Protein AF-A0A3D5GR50-F1 (afdb_monomer_lite)

Sequence (94 aa):
MGGQVLIEQQIDGTLVEMLVALRREPPVGWLLTLGIGGILVEVMADTRSILMPATAVDIVAALEGLAVWPMLTGHRGRRTADLDAIIGVVDSLR

Foldseek 3Di:
DDDDDDDDDDDPDDLFAKDWDWDQDPPQGIKIKIATDDPCCVVPVFIFIDGPPDDLVRVVVRLCSGPCVCSQCDDPPDDHNDSVVVVVVVVVVD

Structure (mmCIF, N/CA/C/O backbone):
data_AF-A0A3D5GR50-F1
#
_entry.id   AF-A0A3D5GR50-F1
#
loop_
_atom_site.group_PDB
_atom_site.id
_atom_site.type_symbol
_atom_site.label_atom_id
_atom_site.label_alt_id
_atom_site.label_comp_id
_atom_site.label_asym_id
_atom_site.label_entity_id
_atom_site.label_seq_id
_atom_site.pdbx_PDB_ins_code
_atom_site.Cartn_x
_atom_site.Cartn_y
_atom_site.Cartn_z
_atom_site.occupancy
_atom_site.B_iso_or_equiv
_atom_site.auth_seq_id
_atom_site.auth_comp_id
_atom_site.auth_asym_id
_atom_site.auth_atom_id
_atom_site.pdbx_PDB_model_num
ATOM 1 N N . MET A 1 1 ? -38.320 -13.569 -5.396 1.00 52.97 1 MET A N 1
ATOM 2 C CA . MET A 1 1 ? -37.061 -12.838 -5.149 1.00 52.97 1 MET A CA 1
ATOM 3 C C . MET A 1 1 ? -36.154 -13.763 -4.357 1.00 52.97 1 MET A C 1
ATOM 5 O O . MET A 1 1 ? -36.433 -13.994 -3.193 1.00 52.97 1 MET A O 1
ATOM 9 N N . GLY A 1 2 ? -35.168 -14.383 -5.002 1.00 67.06 2 GLY A N 1
ATOM 10 C CA . GLY A 1 2 ? -34.216 -15.285 -4.351 1.00 67.06 2 GLY A CA 1
ATOM 11 C C . GLY A 1 2 ? -32.848 -15.049 -4.970 1.00 67.06 2 GLY A C 1
ATOM 12 O O . GLY A 1 2 ? -32.627 -15.445 -6.109 1.00 67.06 2 GLY A O 1
ATOM 13 N N . GLY A 1 3 ? -31.994 -14.318 -4.260 1.00 83.94 3 GLY A N 1
ATOM 14 C CA . GLY A 1 3 ? -30.603 -14.074 -4.634 1.00 83.94 3 GLY A CA 1
ATOM 15 C C . GLY A 1 3 ? -29.667 -14.753 -3.641 1.00 83.94 3 GLY A C 1
ATOM 16 O O . GLY A 1 3 ? -30.073 -15.076 -2.525 1.00 83.94 3 GLY A O 1
ATOM 17 N N . GLN A 1 4 ? -28.424 -14.978 -4.056 1.00 90.69 4 GLN A N 1
ATOM 18 C CA . GLN A 1 4 ? -27.359 -15.405 -3.153 1.00 90.69 4 GLN A CA 1
ATOM 19 C C . GLN A 1 4 ? -26.888 -14.207 -2.322 1.00 90.69 4 GLN A C 1
ATOM 21 O O . GLN A 1 4 ? -26.811 -13.090 -2.834 1.00 90.69 4 GLN A O 1
ATOM 26 N N . VAL A 1 5 ? -26.585 -14.446 -1.046 1.00 93.62 5 VAL A N 1
ATOM 27 C CA . VAL A 1 5 ? -26.005 -13.451 -0.136 1.00 93.62 5 VAL A CA 1
ATOM 28 C C . VAL A 1 5 ? -24.627 -13.913 0.313 1.00 93.62 5 VAL A C 1
ATOM 30 O O . VAL A 1 5 ? -24.414 -15.105 0.540 1.00 93.62 5 VAL A O 1
ATOM 33 N N . LEU A 1 6 ? -23.710 -12.959 0.443 1.00 94.19 6 LEU A N 1
ATOM 34 C CA . LEU A 1 6 ? -22.409 -13.161 1.064 1.00 94.19 6 LEU A CA 1
ATOM 35 C C . LEU A 1 6 ? -22.522 -12.760 2.539 1.00 94.19 6 LEU A C 1
ATOM 37 O O . LEU A 1 6 ? -23.039 -11.687 2.847 1.00 94.19 6 LEU A O 1
ATOM 41 N N . ILE A 1 7 ? -22.085 -13.640 3.437 1.00 94.88 7 ILE A N 1
ATOM 42 C CA . ILE A 1 7 ? -22.028 -13.376 4.877 1.00 94.88 7 ILE A CA 1
ATOM 43 C C . ILE A 1 7 ? -20.565 -13.473 5.287 1.00 94.88 7 ILE A C 1
ATOM 45 O O . ILE A 1 7 ? -19.938 -14.511 5.088 1.00 94.88 7 ILE A O 1
ATOM 49 N N . GLU A 1 8 ? -20.043 -12.401 5.871 1.00 94.50 8 GLU A N 1
ATOM 50 C CA . GLU A 1 8 ? -18.654 -12.289 6.309 1.00 94.50 8 GLU A CA 1
ATOM 51 C C . GLU A 1 8 ? -18.588 -11.720 7.725 1.00 94.50 8 GLU A C 1
ATOM 53 O O . GLU A 1 8 ? -19.543 -11.127 8.235 1.00 94.50 8 GLU A O 1
ATOM 58 N N . GLN A 1 9 ? -17.448 -11.925 8.379 1.00 94.88 9 GLN A N 1
ATOM 59 C CA . GLN A 1 9 ? -17.181 -11.336 9.682 1.00 94.88 9 GLN A CA 1
ATOM 60 C C . GLN A 1 9 ? -16.916 -9.832 9.537 1.00 94.88 9 GLN A C 1
ATOM 62 O O . GLN A 1 9 ? -16.088 -9.424 8.725 1.00 94.88 9 GLN A O 1
ATOM 67 N N . GLN A 1 10 ? -17.551 -9.014 10.381 1.00 91.81 10 GLN A N 1
ATOM 68 C CA . GLN A 1 10 ? -17.207 -7.597 10.491 1.00 91.81 10 GLN A CA 1
ATOM 69 C C . GLN A 1 10 ? -15.860 -7.435 11.208 1.00 91.81 10 GLN A C 1
ATOM 71 O O . GLN A 1 10 ? -15.643 -7.998 12.285 1.00 91.81 10 GLN A O 1
ATOM 76 N N . ILE A 1 11 ? -14.958 -6.666 10.603 1.00 89.56 11 ILE A N 1
ATOM 77 C CA . ILE A 1 11 ? -13.663 -6.314 11.183 1.00 89.56 11 ILE A CA 1
ATOM 78 C C . ILE A 1 11 ? -13.722 -4.861 11.652 1.00 89.56 11 ILE A C 1
ATOM 80 O O . ILE A 1 11 ? -13.969 -3.965 10.850 1.00 89.56 11 ILE A O 1
ATOM 84 N N . ASP A 1 12 ? -13.456 -4.633 12.938 1.00 87.69 12 ASP A N 1
ATOM 85 C CA . ASP A 1 12 ? -13.433 -3.303 13.550 1.00 87.69 12 ASP A CA 1
ATOM 86 C C . ASP A 1 12 ? -12.009 -2.908 13.974 1.00 87.69 12 ASP A C 1
ATOM 88 O O . ASP A 1 12 ? -11.153 -3.755 14.243 1.00 87.69 12 ASP A O 1
ATOM 92 N N . GLY A 1 13 ? -11.754 -1.602 14.093 1.00 84.12 13 GLY A N 1
ATOM 93 C CA . GLY A 1 13 ? -10.489 -1.085 14.630 1.00 84.12 13 GLY A CA 1
ATOM 94 C C . GLY A 1 13 ? -9.288 -1.210 13.685 1.00 84.12 13 GLY A C 1
ATOM 95 O O . GLY A 1 13 ? -8.148 -1.277 14.153 1.00 84.12 13 GLY A O 1
ATOM 96 N N . THR A 1 14 ? -9.525 -1.241 12.372 1.00 84.19 14 THR A N 1
ATOM 97 C CA . THR A 1 14 ? -8.479 -1.170 11.344 1.00 84.19 14 THR A CA 1
ATOM 98 C C . THR A 1 14 ? -7.676 0.129 11.451 1.00 84.19 14 THR A C 1
ATOM 100 O O . THR A 1 14 ? -8.208 1.196 11.755 1.00 84.19 14 THR A O 1
ATOM 103 N N . LEU A 1 15 ? -6.360 0.036 11.219 1.00 83.50 15 LEU A N 1
ATOM 104 C CA . LEU A 1 15 ? -5.465 1.199 11.224 1.00 83.50 15 LEU A CA 1
ATOM 105 C C . LEU A 1 15 ? -5.782 2.127 10.045 1.00 83.50 15 LEU A C 1
ATOM 107 O O . LEU A 1 15 ? -5.987 3.326 10.219 1.00 83.50 15 LEU A O 1
ATOM 111 N N . VAL A 1 16 ? -5.794 1.531 8.856 1.00 82.38 16 VAL A N 1
ATOM 112 C CA . VAL A 1 16 ? -6.195 2.116 7.583 1.00 82.38 16 VAL A CA 1
ATOM 113 C C . VAL A 1 16 ? -6.785 0.999 6.731 1.00 82.38 16 VAL A C 1
ATOM 115 O O . VAL A 1 16 ? -6.410 -0.167 6.880 1.00 82.38 16 VAL A O 1
ATOM 118 N N . GLU A 1 17 ? -7.675 1.356 5.819 1.00 87.06 17 GLU A N 1
ATOM 119 C CA . GLU A 1 17 ? -7.995 0.507 4.676 1.00 87.06 17 GLU A CA 1
ATOM 120 C C . GLU A 1 17 ? -6.985 0.801 3.565 1.00 87.06 17 GLU A C 1
ATOM 122 O O . GLU A 1 17 ? -6.541 1.943 3.425 1.00 87.06 17 GLU A O 1
ATOM 127 N N . MET A 1 18 ? -6.611 -0.211 2.784 1.00 88.38 18 MET A N 1
ATOM 128 C CA . MET A 1 18 ? -5.714 -0.059 1.637 1.00 88.38 18 MET A CA 1
ATOM 129 C C . MET A 1 18 ? -6.383 -0.527 0.355 1.00 88.38 18 MET A C 1
ATOM 131 O O . MET A 1 18 ? -7.076 -1.542 0.331 1.00 88.38 18 MET A O 1
ATOM 135 N N . LEU A 1 19 ? -6.105 0.198 -0.721 1.00 90.56 19 LEU A N 1
ATOM 136 C CA . LEU A 1 19 ? -6.342 -0.227 -2.085 1.00 90.56 19 LEU A CA 1
ATOM 137 C C . LEU A 1 19 ? -5.093 -0.938 -2.598 1.00 90.56 19 LEU A C 1
ATOM 139 O O . LEU A 1 19 ? -3.991 -0.390 -2.573 1.00 90.56 19 LEU A O 1
ATOM 143 N N . VAL A 1 20 ? -5.296 -2.145 -3.114 1.00 93.31 20 VAL A N 1
ATOM 144 C CA . VAL A 1 20 ? -4.292 -2.904 -3.857 1.00 93.31 20 VAL A CA 1
ATOM 145 C C . VAL A 1 20 ? -4.929 -3.300 -5.179 1.00 93.31 20 VAL A C 1
ATOM 147 O O . VAL A 1 20 ? -5.892 -4.062 -5.207 1.00 93.31 20 VAL A O 1
ATOM 150 N N . ALA A 1 21 ? -4.423 -2.754 -6.279 1.00 92.19 21 ALA A N 1
ATOM 151 C CA . ALA A 1 21 ? -4.936 -3.033 -7.613 1.00 92.19 21 ALA A CA 1
ATOM 152 C C . ALA A 1 21 ? -3.809 -3.520 -8.518 1.00 92.19 21 ALA A C 1
ATOM 154 O O . ALA A 1 21 ? -2.783 -2.860 -8.650 1.00 92.19 21 ALA A O 1
ATOM 155 N N . LEU A 1 22 ? -4.021 -4.654 -9.181 1.00 94.50 22 LEU A N 1
ATOM 156 C CA . LEU A 1 22 ? -3.118 -5.179 -10.197 1.00 94.50 22 LEU A CA 1
ATOM 157 C C . LEU A 1 22 ? -3.830 -5.140 -11.547 1.00 94.50 22 LEU A C 1
ATOM 159 O O . LEU A 1 22 ? -4.893 -5.740 -11.710 1.00 94.50 22 LEU A O 1
ATOM 163 N N . ARG A 1 23 ? -3.259 -4.431 -12.523 1.00 94.44 23 ARG A N 1
ATOM 164 C CA . ARG A 1 23 ? -3.831 -4.339 -13.872 1.00 94.44 23 ARG A CA 1
ATOM 165 C C . ARG A 1 23 ? -2.785 -4.536 -14.953 1.00 94.44 23 ARG A C 1
ATOM 167 O O . ARG A 1 23 ? -1.619 -4.192 -14.774 1.00 94.44 23 ARG A O 1
ATOM 174 N N . ARG A 1 24 ? -3.212 -5.073 -16.094 1.00 94.75 24 ARG A N 1
ATOM 175 C CA . ARG A 1 24 ? -2.353 -5.200 -17.269 1.00 94.75 24 ARG A CA 1
ATOM 176 C C . ARG A 1 24 ? -2.328 -3.870 -18.012 1.00 94.75 24 ARG A C 1
ATOM 178 O O . ARG A 1 24 ? -3.381 -3.360 -18.377 1.00 94.75 24 ARG A O 1
ATOM 185 N N . GLU A 1 25 ? -1.136 -3.348 -18.254 1.00 93.81 25 GLU A N 1
ATOM 186 C CA . GLU A 1 25 ? -0.896 -2.040 -18.853 1.00 93.81 25 GLU A CA 1
ATOM 187 C C . GLU A 1 25 ? 0.094 -2.182 -20.024 1.00 93.81 25 GLU A C 1
ATOM 189 O O . GLU A 1 25 ? 1.303 -2.317 -19.821 1.00 93.81 25 GLU A O 1
ATOM 194 N N . PRO A 1 26 ? -0.380 -2.231 -21.278 1.00 92.06 26 PRO A N 1
ATOM 195 C CA . PRO A 1 26 ? 0.498 -2.262 -22.445 1.00 92.06 26 PRO A CA 1
ATOM 196 C C . PRO A 1 26 ? 1.241 -0.926 -22.657 1.00 92.06 26 PRO A C 1
ATOM 198 O O . PRO A 1 26 ? 0.643 0.131 -22.482 1.00 92.06 26 PRO A O 1
ATOM 201 N N . PRO A 1 27 ? 2.517 -0.932 -23.096 1.00 91.25 27 PRO A N 1
ATOM 202 C CA . PRO A 1 27 ? 3.365 -2.096 -23.375 1.00 91.25 27 PRO A CA 1
ATOM 203 C C . PRO A 1 27 ? 4.140 -2.606 -22.144 1.00 91.25 27 PRO A C 1
ATOM 205 O O . PRO A 1 27 ? 4.910 -3.553 -22.269 1.00 91.25 27 PRO A O 1
ATOM 208 N N . VAL A 1 28 ? 3.973 -1.973 -20.979 1.00 86.06 28 VAL A N 1
ATOM 209 C CA . VAL A 1 28 ? 4.845 -2.130 -19.801 1.00 86.06 28 VAL A CA 1
ATOM 210 C C . VAL A 1 28 ? 4.571 -3.384 -18.961 1.00 86.06 28 VAL A C 1
ATOM 212 O O . VAL A 1 28 ? 5.368 -3.720 -18.092 1.00 86.06 28 VAL A O 1
ATOM 215 N N . GLY A 1 29 ? 3.490 -4.116 -19.241 1.00 93.06 29 GLY A N 1
ATOM 216 C CA . GLY A 1 29 ? 3.203 -5.409 -18.622 1.00 93.06 29 GLY A CA 1
ATOM 217 C C . GLY A 1 29 ? 2.153 -5.302 -17.525 1.00 93.06 29 GLY A C 1
ATOM 218 O O . GLY A 1 29 ? 0.991 -5.049 -17.828 1.00 93.06 29 GLY A O 1
ATOM 219 N N . TRP A 1 30 ? 2.533 -5.553 -16.274 1.00 95.38 30 TRP A N 1
ATOM 220 C CA . TRP A 1 30 ? 1.643 -5.483 -15.113 1.00 95.38 30 TRP A CA 1
ATOM 221 C C . TRP A 1 30 ? 1.990 -4.274 -14.252 1.00 95.38 30 TRP A C 1
ATOM 223 O O . TRP A 1 30 ? 3.156 -4.039 -13.941 1.00 95.38 30 TRP A O 1
ATOM 233 N N . LEU A 1 31 ? 0.968 -3.528 -13.851 1.00 95.75 31 LEU A N 1
ATOM 234 C CA . LEU A 1 31 ? 1.090 -2.359 -12.998 1.00 95.75 31 LEU A CA 1
ATOM 235 C C . LEU A 1 31 ? 0.351 -2.623 -11.686 1.00 95.75 31 LEU A C 1
ATOM 237 O O . LEU A 1 31 ? -0.862 -2.851 -11.684 1.00 95.75 31 LEU A O 1
ATOM 241 N N . LEU A 1 32 ? 1.102 -2.599 -10.589 1.00 95.88 32 LEU A N 1
ATOM 242 C CA . LEU A 1 32 ? 0.581 -2.638 -9.231 1.00 95.88 32 LEU A CA 1
ATOM 243 C C . LEU A 1 32 ? 0.346 -1.204 -8.763 1.00 95.88 32 LEU A C 1
ATOM 245 O O . LEU A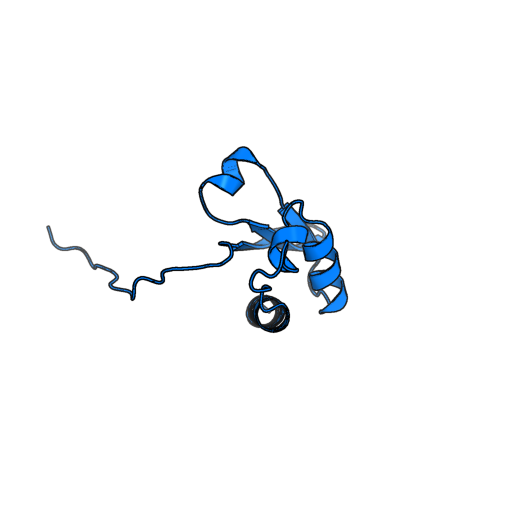 1 32 ? 1.262 -0.390 -8.813 1.00 95.88 32 LEU A O 1
ATOM 249 N N . THR A 1 33 ? -0.852 -0.908 -8.277 1.00 94.75 33 THR A N 1
ATOM 250 C CA . THR A 1 33 ? -1.209 0.355 -7.633 1.00 94.75 33 THR A CA 1
ATOM 251 C C . THR A 1 33 ? -1.534 0.089 -6.167 1.00 94.75 33 THR A C 1
ATOM 253 O O . THR A 1 33 ? -2.406 -0.723 -5.859 1.00 94.75 33 THR A O 1
ATOM 256 N N . LEU A 1 34 ? -0.838 0.793 -5.279 1.00 94.81 34 LEU A N 1
ATOM 257 C CA . LEU A 1 34 ? -1.060 0.806 -3.837 1.00 94.81 34 LEU A CA 1
ATOM 258 C C . LEU A 1 34 ? -1.607 2.170 -3.433 1.00 94.81 34 LEU A C 1
ATOM 260 O O . LEU A 1 34 ? -1.176 3.192 -3.967 1.00 94.81 34 LEU A O 1
ATOM 264 N N . GLY A 1 35 ? -2.527 2.200 -2.482 1.00 92.19 35 GLY A N 1
ATOM 265 C CA . GLY A 1 35 ? -3.053 3.438 -1.925 1.00 92.19 35 GLY A CA 1
ATOM 266 C C . GLY A 1 35 ? -3.905 3.183 -0.698 1.00 92.19 35 GLY A C 1
ATOM 267 O O . GLY A 1 35 ? -4.047 2.048 -0.248 1.00 92.19 35 GLY A O 1
ATOM 268 N N . ILE A 1 36 ? -4.497 4.240 -0.161 1.00 87.69 36 ILE A N 1
ATOM 269 C CA . ILE A 1 36 ? -5.525 4.115 0.883 1.00 87.69 36 ILE A CA 1
ATOM 270 C C . ILE A 1 36 ? -6.769 3.450 0.282 1.00 87.69 36 ILE A C 1
ATOM 272 O O . ILE A 1 36 ? -6.895 3.392 -0.933 1.00 87.69 36 ILE A O 1
ATOM 276 N N . GLY A 1 37 ? -7.646 2.892 1.110 1.00 77.81 37 GLY A N 1
ATOM 277 C CA . GLY A 1 37 ? -8.971 2.376 0.764 1.00 77.81 37 GLY A CA 1
ATOM 278 C C . GLY A 1 37 ? -10.101 3.238 1.347 1.00 77.81 37 GLY A C 1
ATOM 279 O O . GLY A 1 37 ? -9.872 4.184 2.101 1.00 77.81 37 GLY A O 1
ATOM 280 N N . GLY A 1 38 ? -11.344 2.928 0.988 1.00 76.12 38 GLY A N 1
ATOM 281 C CA . GLY A 1 38 ? -12.516 3.665 1.465 1.00 76.12 38 GLY A CA 1
ATOM 282 C C . GLY A 1 38 ? -12.691 5.049 0.822 1.00 76.12 38 GLY A C 1
ATOM 283 O O . GLY A 1 38 ? -12.072 5.389 -0.184 1.00 76.12 38 GLY A O 1
ATOM 284 N N . ILE A 1 39 ? -13.559 5.878 1.410 1.00 64.88 39 ILE A N 1
ATOM 285 C CA . ILE A 1 39 ? -13.998 7.169 0.830 1.00 64.88 39 ILE A CA 1
ATOM 286 C C . ILE A 1 39 ? -12.821 8.147 0.627 1.00 64.88 39 ILE A C 1
ATOM 288 O O . ILE A 1 39 ? -12.851 9.020 -0.239 1.00 64.88 39 ILE A O 1
ATOM 292 N N . LEU A 1 40 ? -11.746 7.989 1.406 1.00 58.81 40 LEU A N 1
ATOM 293 C CA . LEU A 1 40 ? -10.559 8.842 1.330 1.00 58.81 40 LEU A CA 1
ATOM 294 C C . LEU A 1 40 ? -9.801 8.711 -0.004 1.00 58.81 40 LEU A C 1
ATOM 296 O O . LEU A 1 40 ? -9.101 9.648 -0.3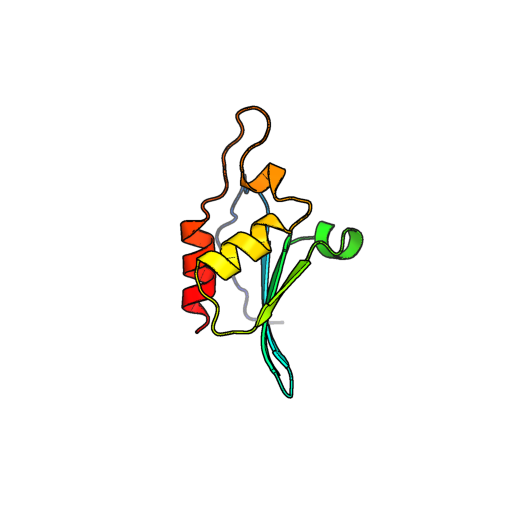80 1.00 58.81 40 LEU A O 1
ATOM 300 N N . VAL A 1 41 ? -9.974 7.616 -0.755 1.00 54.75 41 VAL A N 1
ATOM 301 C CA . VAL A 1 41 ? -9.332 7.418 -2.072 1.00 54.75 41 VAL A CA 1
ATOM 302 C C . VAL A 1 41 ? -9.858 8.382 -3.116 1.00 54.75 41 VAL A C 1
ATOM 304 O O . VAL A 1 41 ? -9.073 8.982 -3.848 1.00 54.75 41 VAL A O 1
ATOM 307 N N . GLU A 1 42 ? -11.179 8.550 -3.166 1.00 58.91 42 GLU A N 1
ATOM 308 C CA . GLU A 1 42 ? -11.841 9.386 -4.170 1.00 58.91 42 GLU A CA 1
ATOM 309 C C . GLU A 1 42 ? -11.503 10.870 -3.982 1.00 58.91 42 GLU A C 1
ATOM 311 O O . GLU A 1 42 ? -11.504 11.635 -4.943 1.00 58.91 42 GLU A O 1
ATOM 316 N N . VAL A 1 43 ? -11.168 11.267 -2.749 1.00 60.91 43 VAL A N 1
ATOM 317 C CA . VAL A 1 43 ? -10.877 12.661 -2.393 1.00 60.91 43 VAL A CA 1
ATOM 318 C C . VAL A 1 43 ? -9.377 12.966 -2.391 1.00 60.91 43 VAL A C 1
ATOM 320 O O . VAL A 1 43 ? -8.987 14.054 -2.810 1.00 60.91 43 VAL A O 1
ATOM 323 N N . MET A 1 44 ? -8.523 12.048 -1.920 1.00 64.56 44 MET A N 1
ATOM 324 C CA . MET A 1 44 ? -7.088 12.323 -1.745 1.00 64.56 44 MET A CA 1
ATOM 325 C C . MET A 1 44 ? -6.215 11.852 -2.910 1.00 64.56 44 MET A C 1
ATOM 327 O O . MET A 1 44 ? -5.101 12.352 -3.042 1.00 64.56 44 MET A O 1
ATOM 331 N N . ALA A 1 45 ? -6.688 10.908 -3.736 1.00 78.31 45 ALA A N 1
ATOM 332 C CA . ALA A 1 45 ? -5.914 10.309 -4.830 1.00 78.31 45 ALA A CA 1
ATOM 333 C C . ALA A 1 45 ? -4.501 9.830 -4.411 1.00 78.31 45 ALA A C 1
ATOM 335 O O . ALA A 1 45 ? -3.580 9.786 -5.231 1.00 78.31 45 ALA A O 1
ATOM 336 N N . ASP A 1 46 ? -4.327 9.466 -3.133 1.00 90.12 46 ASP A N 1
ATOM 337 C CA . ASP A 1 46 ? -3.047 9.053 -2.555 1.00 90.12 46 ASP A CA 1
ATOM 338 C C . ASP A 1 46 ? -2.724 7.621 -2.977 1.00 90.12 46 ASP A C 1
ATOM 340 O O . ASP A 1 46 ? -3.089 6.643 -2.319 1.00 90.12 46 ASP A O 1
ATOM 344 N N . THR A 1 47 ? -2.106 7.515 -4.150 1.00 93.12 47 TH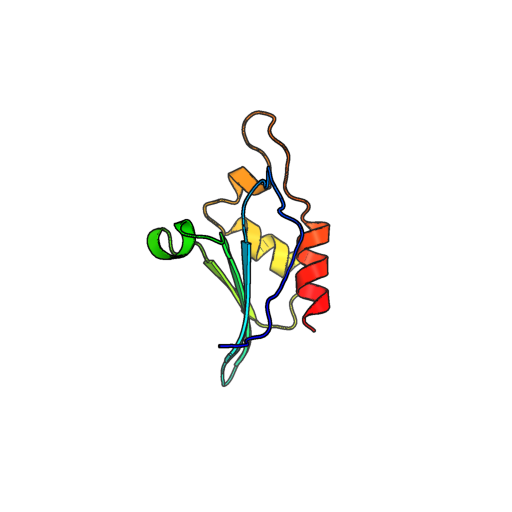R A N 1
ATOM 345 C CA . THR A 1 47 ? -1.751 6.248 -4.774 1.00 93.12 47 THR A CA 1
ATOM 346 C C . THR A 1 47 ? -0.335 6.295 -5.328 1.00 93.12 47 THR A C 1
ATOM 348 O O . THR A 1 47 ? 0.156 7.328 -5.790 1.00 93.12 47 THR A O 1
ATOM 351 N N . ARG A 1 48 ? 0.330 5.143 -5.322 1.00 95.81 48 ARG A N 1
ATOM 352 C CA . ARG A 1 48 ? 1.620 4.915 -5.971 1.00 95.81 48 ARG A CA 1
ATOM 353 C C . ARG A 1 48 ? 1.518 3.685 -6.844 1.00 95.81 48 ARG A C 1
ATOM 355 O O . ARG A 1 48 ? 0.885 2.705 -6.466 1.00 95.81 48 ARG A O 1
ATOM 362 N N . SER A 1 49 ? 2.111 3.756 -8.030 1.00 95.38 49 SER A N 1
ATOM 363 C CA . SER A 1 49 ? 2.120 2.635 -8.965 1.00 95.38 49 SER A CA 1
ATOM 364 C C . SER A 1 49 ? 3.542 2.212 -9.296 1.00 95.38 49 SER A C 1
ATOM 366 O O . SER A 1 49 ? 4.386 3.066 -9.566 1.00 95.38 49 SER A O 1
ATOM 368 N N . ILE A 1 50 ? 3.784 0.904 -9.292 1.00 96.62 50 ILE A N 1
ATOM 369 C CA . ILE A 1 50 ? 5.065 0.279 -9.625 1.00 96.62 50 ILE A CA 1
ATOM 370 C C . ILE A 1 50 ? 4.844 -0.862 -10.622 1.00 96.62 50 ILE A C 1
ATOM 372 O O . ILE A 1 50 ? 3.786 -1.497 -10.638 1.00 96.62 50 ILE A O 1
ATOM 376 N N . LEU A 1 51 ? 5.827 -1.100 -11.490 1.00 95.75 51 LEU A N 1
ATOM 377 C CA . LEU A 1 51 ? 5.776 -2.204 -12.447 1.00 95.75 51 LEU A CA 1
ATOM 378 C C . LEU A 1 51 ? 6.056 -3.531 -11.746 1.00 95.75 51 LEU A C 1
ATOM 380 O O . LEU A 1 51 ? 6.888 -3.596 -10.846 1.00 95.75 51 LEU A O 1
ATOM 384 N N . MET A 1 52 ? 5.380 -4.584 -12.196 1.00 94.19 52 MET A N 1
ATOM 385 C CA . MET A 1 52 ? 5.606 -5.949 -11.730 1.00 94.19 52 MET A CA 1
ATOM 386 C C . MET A 1 52 ? 6.442 -6.744 -12.748 1.00 94.19 52 MET A C 1
ATOM 388 O O . MET A 1 52 ? 6.244 -6.578 -13.956 1.00 94.19 52 MET A O 1
ATOM 392 N N . PRO A 1 53 ? 7.330 -7.649 -12.289 1.00 93.75 53 PRO A N 1
ATOM 393 C CA . PRO A 1 53 ? 7.563 -8.027 -10.890 1.00 93.75 53 PRO A CA 1
ATOM 394 C C . PRO A 1 53 ? 8.325 -6.953 -10.095 1.00 93.75 53 PRO A C 1
ATOM 396 O O . PRO A 1 53 ? 9.274 -6.364 -10.602 1.00 93.75 53 PRO A O 1
ATOM 399 N N . ALA A 1 54 ? 7.917 -6.744 -8.842 1.00 94.50 54 ALA A N 1
ATOM 400 C CA . ALA A 1 54 ? 8.535 -5.812 -7.902 1.00 94.50 54 ALA A CA 1
ATOM 401 C C . ALA A 1 54 ? 9.154 -6.568 -6.718 1.00 94.50 54 ALA A C 1
ATOM 403 O O . ALA A 1 54 ? 8.644 -7.610 -6.295 1.00 94.50 54 ALA A O 1
ATOM 404 N N . THR A 1 55 ? 10.252 -6.044 -6.177 1.00 96.50 55 THR A N 1
ATOM 405 C CA . THR A 1 55 ? 10.864 -6.555 -4.945 1.00 96.50 55 THR A CA 1
ATOM 406 C C . THR A 1 55 ? 10.149 -6.005 -3.709 1.00 96.50 55 THR A C 1
ATOM 408 O O . THR A 1 55 ? 9.453 -4.992 -3.774 1.00 96.50 55 THR A O 1
ATOM 411 N N . ALA A 1 56 ? 10.366 -6.627 -2.546 1.00 96.50 56 ALA A N 1
ATOM 412 C CA . ALA A 1 56 ? 9.897 -6.085 -1.268 1.00 96.50 56 ALA A CA 1
ATOM 413 C C . ALA A 1 56 ? 10.384 -4.641 -1.035 1.00 96.50 56 ALA A C 1
ATOM 415 O O . ALA A 1 56 ? 9.636 -3.811 -0.528 1.00 96.50 56 ALA A O 1
ATOM 416 N N . VAL A 1 57 ? 11.612 -4.323 -1.464 1.00 97.50 57 VAL A N 1
ATOM 417 C CA . VAL A 1 57 ? 12.180 -2.971 -1.367 1.00 97.50 57 VAL A CA 1
ATOM 418 C C . VAL A 1 57 ? 11.397 -1.982 -2.233 1.00 97.50 57 VAL A C 1
ATOM 420 O O . VAL A 1 57 ? 11.077 -0.895 -1.761 1.00 97.50 57 VAL A O 1
ATOM 423 N N . ASP A 1 58 ? 11.027 -2.365 -3.458 1.00 97.56 58 ASP A N 1
ATOM 424 C CA . ASP A 1 58 ? 10.225 -1.515 -4.351 1.00 97.56 58 ASP A CA 1
ATOM 425 C C . ASP A 1 58 ? 8.824 -1.254 -3.778 1.00 97.56 58 ASP A C 1
ATOM 427 O O . ASP A 1 58 ? 8.308 -0.139 -3.861 1.00 97.56 58 ASP A O 1
ATOM 431 N N . ILE A 1 59 ? 8.217 -2.274 -3.161 1.00 96.62 59 ILE A N 1
ATOM 432 C CA . ILE A 1 59 ? 6.905 -2.172 -2.509 1.00 96.62 59 ILE A CA 1
ATOM 433 C C . ILE A 1 59 ? 6.978 -1.215 -1.316 1.00 96.62 59 ILE A C 1
ATOM 435 O O . ILE A 1 59 ? 6.148 -0.313 -1.205 1.00 96.62 59 ILE A O 1
ATOM 439 N N . VAL A 1 60 ? 7.981 -1.365 -0.446 1.00 96.44 60 VAL A N 1
ATOM 440 C CA . VAL A 1 60 ? 8.176 -0.467 0.703 1.00 96.44 60 VAL A CA 1
ATOM 441 C C . VAL A 1 60 ? 8.436 0.962 0.238 1.00 96.44 60 VAL A C 1
ATOM 443 O O . VAL A 1 60 ? 7.791 1.878 0.738 1.00 96.44 60 VAL A O 1
ATOM 446 N N . ALA A 1 61 ? 9.284 1.163 -0.773 1.00 97.69 61 ALA A N 1
ATOM 447 C CA . ALA A 1 61 ? 9.533 2.487 -1.341 1.00 97.69 61 ALA A CA 1
ATOM 448 C C . ALA A 1 61 ? 8.253 3.124 -1.921 1.00 97.69 61 ALA A C 1
ATOM 450 O O . ALA A 1 61 ? 8.042 4.334 -1.808 1.00 97.69 61 ALA A O 1
ATOM 451 N N . ALA A 1 62 ? 7.361 2.325 -2.515 1.00 96.75 62 ALA A N 1
ATOM 452 C CA . ALA A 1 62 ? 6.060 2.808 -2.968 1.00 96.75 62 ALA A CA 1
ATOM 453 C C . ALA A 1 62 ? 5.159 3.220 -1.791 1.00 96.75 62 ALA A C 1
ATOM 455 O O . ALA A 1 62 ? 4.514 4.264 -1.863 1.00 96.75 62 ALA A O 1
ATOM 456 N N . LEU A 1 63 ? 5.139 2.448 -0.700 1.00 95.06 63 LEU A N 1
ATOM 457 C CA . LEU A 1 63 ? 4.384 2.779 0.516 1.00 95.06 63 LEU A CA 1
ATOM 458 C C . LEU A 1 63 ? 4.926 4.036 1.212 1.00 95.06 63 LEU A C 1
ATOM 460 O O . LEU A 1 63 ? 4.138 4.876 1.641 1.00 95.06 63 LEU A O 1
ATOM 464 N N . GLU A 1 64 ? 6.248 4.203 1.268 1.00 95.38 64 GLU A N 1
ATOM 465 C CA . GLU A 1 64 ? 6.924 5.409 1.771 1.00 95.38 64 GLU A CA 1
ATOM 466 C C . GLU A 1 64 ? 6.524 6.669 1.000 1.00 95.38 64 GLU A C 1
ATOM 468 O O . GLU A 1 64 ? 6.473 7.767 1.556 1.00 95.38 64 GLU A O 1
ATOM 473 N N . GLY A 1 65 ? 6.209 6.511 -0.286 1.00 94.19 65 GLY A N 1
ATOM 474 C CA . GLY A 1 65 ? 5.750 7.591 -1.144 1.00 94.19 65 GLY A CA 1
ATOM 475 C C . GLY A 1 65 ? 4.300 8.024 -0.912 1.00 94.19 65 GLY A C 1
ATOM 476 O O . GLY A 1 65 ? 3.897 9.029 -1.510 1.00 94.19 65 GLY A O 1
ATOM 477 N N . LEU A 1 66 ? 3.508 7.295 -0.122 1.00 92.50 66 LEU A N 1
ATOM 478 C CA . LEU A 1 66 ? 2.123 7.660 0.182 1.00 92.50 66 LEU A CA 1
ATOM 479 C C . LEU A 1 66 ? 2.078 8.812 1.189 1.00 92.50 66 LEU A C 1
ATOM 481 O O . LEU A 1 66 ? 2.838 8.851 2.158 1.00 92.50 66 LEU A O 1
ATOM 485 N N . ALA A 1 67 ? 1.137 9.734 1.009 1.00 89.62 67 ALA A N 1
ATOM 486 C CA . ALA A 1 67 ? 0.910 10.830 1.946 1.00 89.62 67 ALA A CA 1
ATOM 487 C C . ALA A 1 67 ? 0.564 10.324 3.359 1.00 89.62 67 ALA A C 1
ATOM 489 O O . ALA A 1 67 ? 0.894 10.979 4.350 1.00 89.62 67 ALA A O 1
ATOM 490 N N . VAL A 1 68 ? -0.046 9.139 3.471 1.00 87.69 68 VAL A N 1
ATOM 491 C CA . VAL A 1 68 ? -0.334 8.494 4.764 1.00 87.69 68 VAL A CA 1
ATOM 492 C C . VAL A 1 68 ? 0.761 7.598 5.316 1.00 87.69 68 VAL A C 1
ATOM 494 O O . VAL A 1 68 ? 0.557 6.970 6.357 1.00 87.69 68 VAL A O 1
ATOM 497 N N . TRP A 1 69 ? 1.943 7.568 4.707 1.00 91.44 69 TRP A N 1
ATOM 498 C CA . TRP A 1 69 ? 3.090 6.866 5.276 1.00 91.44 69 TRP A CA 1
ATOM 499 C C . TRP A 1 69 ? 3.318 7.137 6.783 1.00 91.44 69 TRP A C 1
ATOM 501 O O . TRP A 1 69 ? 3.532 6.175 7.530 1.00 91.44 69 TRP A O 1
ATOM 511 N N . PRO A 1 70 ? 3.177 8.379 7.305 1.00 88.31 70 PRO A N 1
ATOM 512 C CA . PRO A 1 70 ? 3.314 8.641 8.742 1.00 88.31 70 PRO A CA 1
ATOM 513 C C . PRO A 1 70 ? 2.278 7.923 9.622 1.00 88.31 70 PRO A C 1
ATOM 515 O O . PRO A 1 70 ? 2.507 7.718 10.813 1.00 88.31 70 PRO A O 1
ATOM 518 N N . MET A 1 71 ? 1.117 7.561 9.067 1.00 85.19 71 MET A N 1
ATOM 519 C CA . MET A 1 71 ? 0.112 6.760 9.768 1.00 85.19 71 MET A CA 1
ATOM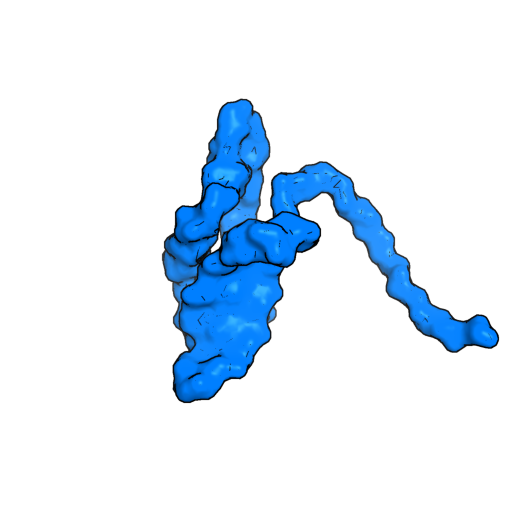 520 C C . MET A 1 71 ? 0.495 5.281 9.780 1.00 85.19 71 MET A C 1
ATOM 522 O O . MET A 1 71 ? 0.352 4.639 10.818 1.00 85.19 71 MET A O 1
ATOM 526 N N . LEU A 1 72 ? 1.026 4.765 8.666 1.00 87.25 72 LEU A N 1
ATOM 527 C CA . LEU A 1 72 ? 1.499 3.381 8.548 1.00 87.25 72 LEU A CA 1
ATOM 528 C C . LEU A 1 72 ? 2.687 3.098 9.477 1.00 87.25 72 LEU A C 1
ATOM 530 O O . LEU A 1 72 ? 2.773 2.027 10.069 1.00 87.25 72 LEU A O 1
ATOM 534 N N . THR A 1 73 ? 3.568 4.076 9.666 1.00 87.12 73 THR A N 1
ATOM 535 C CA . THR A 1 73 ? 4.756 3.959 10.531 1.00 87.12 73 THR A CA 1
ATOM 536 C C . THR A 1 73 ? 4.527 4.379 11.980 1.00 87.12 73 THR A C 1
ATOM 538 O O . THR A 1 73 ? 5.448 4.322 12.792 1.00 87.12 73 THR A O 1
ATOM 541 N N . GLY A 1 74 ? 3.287 4.727 12.337 1.00 79.06 74 GLY A N 1
ATOM 542 C CA . GLY A 1 74 ? 2.908 5.113 13.689 1.00 79.06 74 GLY A CA 1
ATOM 543 C C . GLY A 1 74 ? 3.263 6.567 14.011 1.00 79.06 74 GLY A C 1
ATOM 544 O O . GLY A 1 74 ? 4.420 6.971 14.078 1.00 79.06 74 GLY A O 1
ATOM 545 N N . HIS A 1 75 ? 2.238 7.363 14.320 1.00 62.06 75 HIS A N 1
ATOM 546 C CA . HIS A 1 75 ? 2.389 8.731 14.815 1.00 62.06 75 HIS A C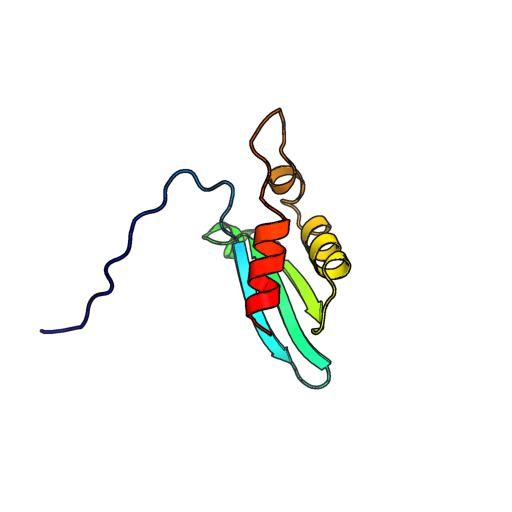A 1
ATOM 547 C C . HIS A 1 75 ? 1.947 8.811 16.285 1.00 62.06 75 HIS A C 1
ATOM 549 O O . HIS A 1 75 ? 0.860 8.347 16.633 1.00 62.06 75 HIS A O 1
ATOM 555 N N . ARG A 1 76 ? 2.770 9.416 17.157 1.00 64.81 76 ARG A N 1
ATOM 556 C CA . ARG A 1 76 ? 2.485 9.635 18.598 1.00 64.81 76 ARG A CA 1
ATOM 557 C C . ARG A 1 76 ? 2.138 8.358 19.395 1.00 64.81 76 ARG A C 1
ATOM 559 O O . ARG A 1 76 ? 1.180 8.352 20.162 1.00 64.81 76 ARG A O 1
ATOM 566 N N . GLY A 1 77 ? 2.909 7.280 19.221 1.00 62.06 77 GLY A N 1
ATOM 567 C CA . GLY A 1 77 ? 2.755 6.039 20.006 1.00 62.06 77 GLY A CA 1
ATOM 568 C C . GLY A 1 77 ? 1.588 5.139 19.581 1.00 62.06 77 GLY A C 1
ATOM 569 O O . GLY A 1 77 ? 1.185 4.256 20.335 1.00 62.06 77 GLY A O 1
ATOM 570 N N . ARG A 1 78 ? 1.020 5.368 18.390 1.00 65.38 78 ARG A N 1
ATOM 571 C CA . ARG A 1 78 ? -0.015 4.513 17.790 1.00 65.38 78 ARG A CA 1
ATOM 572 C C . ARG A 1 78 ? 0.585 3.260 17.145 1.00 65.38 78 ARG A C 1
ATOM 574 O O . ARG A 1 78 ? 1.764 3.242 16.806 1.00 65.38 78 ARG A O 1
ATOM 581 N N . ARG A 1 79 ? -0.258 2.231 16.972 1.00 74.06 79 ARG A N 1
ATOM 582 C CA . ARG A 1 79 ? 0.083 0.968 16.292 1.00 74.06 79 ARG A CA 1
ATOM 583 C C . ARG A 1 79 ? 0.637 1.257 14.894 1.00 74.06 79 ARG A C 1
ATOM 585 O O . ARG A 1 79 ? 0.136 2.149 14.216 1.00 74.06 79 ARG A O 1
ATOM 592 N N . THR A 1 80 ? 1.649 0.505 14.491 1.00 85.75 80 THR A N 1
ATOM 593 C CA . THR A 1 80 ? 2.200 0.523 13.134 1.00 85.75 80 THR A CA 1
ATOM 594 C C . THR A 1 80 ? 1.478 -0.505 12.272 1.00 85.75 80 THR A C 1
ATOM 596 O O . THR A 1 80 ? 0.970 -1.506 12.785 1.00 85.75 80 THR A O 1
ATOM 599 N N . ALA A 1 81 ? 1.417 -0.254 10.969 1.00 87.88 81 ALA A N 1
ATOM 600 C CA . ALA A 1 81 ? 0.996 -1.253 10.003 1.00 87.88 81 ALA A CA 1
ATOM 601 C C . ALA A 1 81 ? 2.003 -2.410 9.969 1.00 87.88 81 ALA A C 1
ATOM 603 O O . ALA A 1 81 ? 3.198 -2.223 10.207 1.00 87.88 81 ALA A O 1
ATOM 604 N N . ASP A 1 82 ? 1.505 -3.601 9.659 1.00 91.44 82 ASP A N 1
ATOM 605 C CA . ASP A 1 82 ? 2.335 -4.770 9.400 1.00 91.44 82 ASP A CA 1
ATOM 606 C C . ASP A 1 82 ? 2.783 -4.735 7.932 1.00 91.44 82 ASP A C 1
ATOM 608 O O . ASP A 1 82 ? 2.024 -5.094 7.031 1.00 91.44 82 ASP A O 1
ATOM 612 N N . LEU A 1 83 ? 3.988 -4.214 7.682 1.00 91.81 83 LEU A N 1
ATOM 613 C CA . LEU A 1 83 ? 4.522 -4.082 6.323 1.00 91.81 83 LEU A CA 1
ATOM 614 C C . LEU A 1 83 ? 4.791 -5.446 5.679 1.00 91.81 83 LEU A C 1
ATOM 616 O O . LEU A 1 83 ? 4.576 -5.598 4.477 1.00 91.81 83 LEU A O 1
ATOM 620 N N . ASP A 1 84 ? 5.191 -6.440 6.472 1.00 94.06 84 ASP A N 1
ATOM 621 C CA . ASP A 1 84 ? 5.445 -7.795 5.984 1.00 94.06 84 ASP A CA 1
ATOM 622 C C . ASP A 1 84 ? 4.143 -8.449 5.509 1.00 94.06 84 ASP A C 1
ATOM 624 O O . ASP A 1 84 ? 4.120 -9.090 4.457 1.00 94.06 84 ASP A O 1
ATOM 628 N N . ALA A 1 85 ? 3.031 -8.221 6.215 1.00 93.31 85 ALA A N 1
ATOM 629 C CA . ALA A 1 85 ? 1.715 -8.668 5.768 1.00 93.31 85 ALA A CA 1
ATOM 630 C C . ALA A 1 85 ? 1.293 -8.009 4.441 1.00 93.31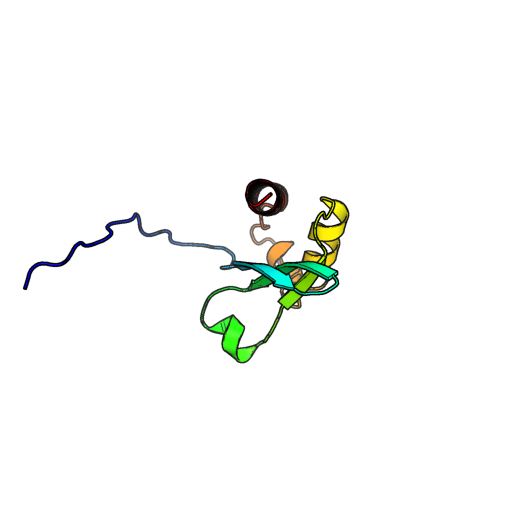 85 ALA A C 1
ATOM 632 O O . ALA A 1 85 ? 0.743 -8.687 3.573 1.00 93.31 85 ALA A O 1
ATOM 633 N N . ILE A 1 86 ? 1.573 -6.714 4.245 1.00 92.69 86 ILE A N 1
ATOM 634 C CA . ILE A 1 86 ? 1.268 -6.012 2.984 1.00 92.69 86 ILE A CA 1
ATOM 635 C C . ILE A 1 86 ? 2.082 -6.600 1.830 1.00 92.69 86 ILE A C 1
ATOM 637 O O . ILE A 1 86 ? 1.528 -6.891 0.768 1.00 92.69 86 ILE A O 1
ATOM 641 N N . ILE A 1 87 ? 3.383 -6.808 2.042 1.00 94.75 87 ILE A N 1
ATOM 642 C CA . ILE A 1 87 ? 4.260 -7.453 1.059 1.00 94.75 87 ILE A CA 1
ATOM 643 C C . ILE A 1 87 ? 3.739 -8.861 0.751 1.00 94.75 87 ILE A C 1
ATOM 645 O O . ILE A 1 87 ? 3.616 -9.223 -0.413 1.00 94.75 87 ILE A O 1
ATOM 649 N N . GLY A 1 88 ? 3.339 -9.623 1.773 1.00 95.75 88 GLY A N 1
ATOM 650 C CA . GLY A 1 88 ? 2.740 -10.948 1.617 1.00 95.75 88 GLY A CA 1
ATOM 651 C C . GLY A 1 88 ? 1.476 -10.951 0.750 1.00 95.75 88 GLY A C 1
ATOM 652 O O . GLY A 1 88 ? 1.306 -11.843 -0.081 1.00 95.75 88 GLY A O 1
ATOM 653 N N . VAL A 1 89 ? 0.617 -9.933 0.880 1.00 94.19 89 VAL A N 1
ATOM 654 C CA . VAL A 1 89 ? -0.550 -9.761 -0.001 1.00 94.19 89 VAL A CA 1
ATOM 655 C C . VAL A 1 89 ? -0.102 -9.525 -1.440 1.00 94.19 89 VAL A C 1
ATOM 657 O O . VAL A 1 89 ? -0.573 -10.228 -2.329 1.00 94.19 89 VAL A O 1
ATOM 660 N N . VAL A 1 90 ? 0.824 -8.596 -1.689 1.00 94.38 90 VAL A N 1
ATOM 661 C CA . VAL A 1 90 ? 1.331 -8.330 -3.049 1.00 94.38 90 VAL A CA 1
ATOM 662 C C . VAL A 1 90 ? 1.963 -9.582 -3.663 1.00 94.38 90 VAL A C 1
ATOM 664 O O . VAL A 1 90 ? 1.723 -9.898 -4.828 1.00 94.38 90 VAL A O 1
ATOM 667 N N . ASP A 1 91 ? 2.715 -10.334 -2.870 1.00 93.38 91 ASP A N 1
ATOM 668 C CA . ASP A 1 91 ? 3.367 -11.572 -3.282 1.00 93.38 91 ASP A CA 1
ATOM 669 C C . ASP A 1 91 ? 2.370 -12.677 -3.652 1.00 93.38 91 ASP A C 1
ATOM 671 O O . ASP A 1 91 ? 2.675 -13.511 -4.504 1.00 93.38 91 ASP A O 1
ATOM 675 N N . SER A 1 92 ? 1.175 -12.662 -3.057 1.00 93.50 92 SER A N 1
ATOM 676 C CA . SER A 1 92 ? 0.088 -13.597 -3.370 1.00 93.50 92 SER A CA 1
ATOM 677 C C . SER A 1 92 ? -0.639 -13.295 -4.688 1.00 93.50 92 SER A C 1
ATOM 679 O O . SER A 1 92 ? -1.369 -14.149 -5.183 1.00 93.50 92 SER A O 1
ATOM 681 N N . LEU A 1 93 ? -0.432 -12.104 -5.268 1.00 86.81 93 LEU A N 1
ATOM 682 C CA . LEU A 1 93 ? -1.049 -11.669 -6.531 1.00 86.81 93 LEU A CA 1
ATOM 683 C C . LEU A 1 93 ? -0.225 -12.046 -7.776 1.00 86.81 93 LEU A C 1
ATOM 685 O O . LEU A 1 93 ? -0.565 -11.620 -8.882 1.00 86.81 93 LEU A O 1
ATOM 689 N N . ARG A 1 94 ? 0.884 -12.766 -7.589 1.00 73.19 94 ARG A N 1
ATOM 690 C CA . ARG A 1 94 ? 1.824 -13.159 -8.647 1.00 73.19 94 ARG A CA 1
ATOM 691 C C . ARG A 1 94 ? 1.303 -14.308 -9.508 1.00 73.19 94 ARG A C 1
ATOM 693 O O . ARG A 1 94 ? 0.673 -15.232 -8.951 1.00 73.19 94 ARG A O 1
#

Radius of gyration: 15.41 Å; chains: 1; bounding box: 49×28×43 Å

Secondary structure (DSSP, 8-state):
--------------S--EEEEEEEETTTEEEEEEEE-STHHHHH--EEEEEES--HHHHHHHHHTSTTHHHHT-STTPPPP-HHHHHHHHHHT-

pLDDT: mean 87.25, std 11.27, range [52.97, 97.69]